Protein AF-A0A397R7Z5-F1 (afdb_monomer_lite)

Foldseek 3Di:
DAQAVLVVVCVVVVVDDAPDWDKKAWQDWQPDGLGDIFTWHDDQQKIKTWDADPVPSDTDNVSIDMDRLLQFQAWEWDDDDQKIKIKTHHPVGTITMMIDGAPGDHNDGSVVVVVVVVVSSVVSNHWYWDQDPVRDIDTPVVVPDDD

Secondary structure (DSSP, 8-state):
--HHHHHHHHHHTT---SEEEEEEEEEEETTB---EEEEEEEETTEEEEEEEETTTTEE-GGG-EEEEGGG-SEEEEEEETTEEEEEEE-TTS-EEEEEEETT---SS-HHHHHHHHHHHHHHTTPEEEEE-TTS-EEE---SS---

Organism: NCBI:txid2088

Sequence (147 aa):
MDRKSFLLEMRKAHQLKGLKPCFVMVKYKSDKLYHGEYIMSIKENTLYFQKINKFFAMLRPEADFELIATEYDFYKFETKRARATLTLYKKDGEYFSLDYMIGTKETFATEDNMERIAKCFDALGLHKMEVRKDGEWEFNSRAKGFN

pLDDT: mean 81.59, std 14.21, range [34.16, 94.25]

Radius of gyration: 15.75 Å; chains: 1; bounding box: 42×30×48 Å

Structure (mmCIF, N/CA/C/O backbone):
data_AF-A0A397R7Z5-F1
#
_entry.id   AF-A0A397R7Z5-F1
#
loop_
_atom_site.group_PDB
_atom_site.id
_atom_site.type_symbol
_atom_site.label_atom_id
_atom_site.label_alt_id
_atom_site.label_comp_id
_atom_site.label_asym_id
_atom_site.label_entity_id
_atom_site.label_seq_id
_atom_site.pdbx_PDB_ins_code
_atom_site.Cartn_x
_atom_site.Cartn_y
_atom_site.Cartn_z
_atom_site.occupancy
_atom_site.B_iso_or_equiv
_atom_site.auth_seq_id
_atom_site.auth_comp_id
_atom_site.auth_asym_id
_atom_site.auth_atom_id
_atom_site.pdbx_PDB_model_num
ATOM 1 N N . MET A 1 1 ? 18.685 -1.895 -14.689 1.00 76.69 1 MET A N 1
ATOM 2 C CA . MET A 1 1 ? 17.560 -0.964 -14.913 1.00 76.69 1 MET A CA 1
ATOM 3 C C . MET A 1 1 ? 17.165 -0.353 -13.580 1.00 76.69 1 MET A C 1
ATOM 5 O O . MET A 1 1 ? 17.115 -1.084 -12.598 1.00 76.69 1 MET A O 1
ATOM 9 N N . ASP A 1 2 ? 16.953 0.960 -13.509 1.00 85.44 2 ASP A N 1
ATOM 10 C CA . ASP A 1 2 ? 16.466 1.604 -12.285 1.00 85.44 2 ASP A CA 1
ATOM 11 C C . ASP A 1 2 ? 14.953 1.381 -12.090 1.00 85.44 2 ASP A C 1
ATOM 13 O O . ASP A 1 2 ? 14.223 1.058 -13.030 1.00 85.44 2 ASP A O 1
ATOM 17 N N . ARG A 1 3 ? 14.476 1.567 -10.854 1.00 85.81 3 ARG A N 1
ATOM 18 C CA . ARG A 1 3 ? 13.074 1.339 -10.466 1.00 85.81 3 ARG A CA 1
ATOM 19 C C . ARG A 1 3 ? 12.074 2.161 -11.279 1.00 85.81 3 ARG A C 1
ATOM 21 O O . ARG A 1 3 ? 11.017 1.646 -11.640 1.00 85.81 3 ARG A O 1
ATOM 28 N N . LYS A 1 4 ? 12.392 3.422 -11.581 1.00 88.94 4 LYS A N 1
ATOM 29 C CA . LYS A 1 4 ? 11.502 4.297 -12.351 1.00 88.94 4 LYS A CA 1
ATOM 30 C C . LYS A 1 4 ? 11.373 3.802 -13.785 1.00 88.94 4 LYS A C 1
ATOM 32 O O . LYS A 1 4 ? 10.250 3.700 -14.273 1.00 88.94 4 LYS A O 1
ATOM 37 N N . SER A 1 5 ? 12.486 3.472 -14.436 1.00 89.44 5 SER A N 1
ATOM 38 C CA . SER A 1 5 ? 12.471 2.921 -15.797 1.00 89.44 5 SER A CA 1
ATOM 39 C C . SER A 1 5 ? 11.671 1.622 -15.870 1.00 89.44 5 SER A C 1
ATOM 41 O O . SER A 1 5 ? 10.809 1.501 -16.737 1.00 89.44 5 SER A O 1
ATOM 43 N N . PHE A 1 6 ? 11.853 0.720 -14.900 1.00 88.94 6 PHE A N 1
ATOM 44 C CA . PHE A 1 6 ? 11.072 -0.516 -14.818 1.00 88.94 6 PHE A CA 1
ATOM 45 C C . PHE A 1 6 ? 9.563 -0.252 -14.706 1.00 88.94 6 PHE A C 1
ATOM 47 O O . PHE A 1 6 ? 8.783 -0.789 -15.487 1.00 88.94 6 PHE A O 1
ATOM 54 N N . LEU A 1 7 ? 9.130 0.625 -13.791 1.00 89.38 7 LEU A N 1
ATOM 55 C CA . LEU A 1 7 ? 7.708 0.971 -13.657 1.00 89.38 7 LEU A CA 1
ATOM 56 C C . LEU A 1 7 ? 7.133 1.599 -14.928 1.00 89.38 7 LEU A C 1
ATOM 58 O O . LEU A 1 7 ? 5.992 1.315 -15.293 1.00 89.38 7 LEU A O 1
ATOM 62 N N . LEU A 1 8 ? 7.903 2.459 -15.599 1.00 90.25 8 LEU A N 1
ATOM 63 C CA . LEU A 1 8 ? 7.484 3.073 -16.857 1.00 90.25 8 LEU A CA 1
ATOM 64 C C . LEU A 1 8 ? 7.331 2.036 -17.970 1.00 90.25 8 LEU A C 1
ATOM 66 O O . LEU A 1 8 ? 6.379 2.138 -18.741 1.00 90.25 8 LEU A O 1
ATOM 70 N N . GLU A 1 9 ? 8.226 1.054 -18.049 1.00 90.50 9 GLU A N 1
ATOM 71 C CA . GLU A 1 9 ? 8.147 -0.042 -19.014 1.00 90.50 9 GLU A CA 1
ATOM 72 C C . GLU A 1 9 ? 6.905 -0.906 -18.774 1.00 90.50 9 GLU A C 1
ATOM 74 O O . GLU A 1 9 ? 6.066 -1.022 -19.666 1.00 90.50 9 GLU A O 1
ATOM 79 N N . MET A 1 10 ? 6.714 -1.400 -17.546 1.00 90.31 10 MET A N 1
ATOM 80 C CA . MET A 1 10 ? 5.541 -2.207 -17.179 1.00 90.31 10 MET A CA 1
ATOM 81 C C . MET A 1 10 ? 4.227 -1.449 -17.423 1.00 90.31 10 MET A C 1
ATOM 83 O O . MET A 1 10 ? 3.235 -2.022 -17.878 1.00 90.31 10 MET A O 1
ATOM 87 N N . ARG A 1 11 ? 4.212 -0.133 -17.160 1.00 88.06 11 ARG A N 1
ATOM 88 C CA . ARG A 1 11 ? 3.051 0.726 -17.423 1.00 88.06 11 ARG A CA 1
ATOM 89 C C . ARG A 1 11 ? 2.769 0.877 -18.917 1.00 88.06 11 ARG A C 1
ATOM 91 O O . ARG A 1 11 ? 1.611 0.786 -19.310 1.00 88.06 11 ARG A O 1
ATOM 98 N N . LYS A 1 12 ? 3.797 1.121 -19.737 1.00 90.44 12 LYS A N 1
ATOM 99 C CA . LYS A 1 12 ? 3.666 1.219 -21.204 1.00 90.44 12 LYS A CA 1
ATOM 100 C C . LYS A 1 12 ? 3.222 -0.106 -21.822 1.00 90.44 12 LYS A C 1
ATOM 102 O O . LYS A 1 12 ? 2.476 -0.096 -22.789 1.00 90.44 12 LYS A O 1
ATOM 107 N N . ALA A 1 13 ? 3.643 -1.222 -21.235 1.00 90.19 13 ALA A N 1
ATOM 108 C CA . ALA A 1 13 ? 3.232 -2.563 -21.628 1.00 90.19 13 ALA A CA 1
ATOM 109 C C . ALA A 1 13 ? 1.832 -2.960 -21.112 1.00 90.19 13 ALA A C 1
ATOM 111 O O . ALA A 1 13 ? 1.404 -4.084 -21.348 1.00 90.19 13 ALA A O 1
ATOM 112 N N . HIS A 1 14 ? 1.120 -2.072 -20.401 1.00 89.19 14 HIS A N 1
ATOM 113 C CA . HIS A 1 14 ? -0.200 -2.341 -19.812 1.00 89.19 14 HIS A CA 1
ATOM 114 C C . HIS A 1 14 ? -0.238 -3.552 -18.859 1.00 89.19 14 HIS A C 1
ATOM 116 O O . HIS A 1 14 ? -1.271 -4.194 -18.699 1.00 89.19 14 HIS A O 1
ATOM 122 N N . GLN A 1 15 ? 0.877 -3.848 -18.187 1.00 90.94 15 GLN A N 1
ATOM 123 C CA . GLN A 1 15 ? 0.994 -4.994 -17.274 1.00 90.94 15 GLN A CA 1
ATOM 124 C C . GLN A 1 15 ? 0.615 -4.664 -15.820 1.00 90.94 15 GLN A C 1
ATOM 126 O O . GLN A 1 15 ? 0.562 -5.555 -14.971 1.00 90.94 15 GLN A O 1
ATOM 131 N N . LEU A 1 16 ? 0.366 -3.387 -15.512 1.00 90.75 16 LEU A N 1
ATOM 132 C CA . LEU A 1 16 ? 0.027 -2.927 -14.165 1.00 90.75 16 LEU A CA 1
ATOM 133 C C . LEU A 1 16 ? -1.489 -2.820 -13.980 1.00 90.75 16 LEU A C 1
ATOM 135 O O . LEU A 1 16 ? -2.171 -2.210 -14.802 1.00 90.75 16 LEU A O 1
ATOM 139 N N . LYS A 1 17 ? -2.005 -3.387 -12.885 1.00 89.94 17 LYS A N 1
ATOM 140 C CA . LYS A 1 17 ? -3.453 -3.538 -12.642 1.00 89.94 17 LYS A CA 1
ATOM 141 C C . LYS A 1 17 ? -4.161 -2.255 -12.186 1.00 89.94 17 LYS A C 1
ATOM 143 O O . LYS A 1 17 ? -5.357 -2.094 -12.422 1.00 89.94 17 LYS A O 1
ATOM 148 N N . GLY A 1 18 ? -3.446 -1.339 -11.534 1.00 87.88 18 GLY A N 1
ATOM 149 C CA . GLY A 1 18 ? -4.015 -0.124 -10.950 1.00 87.88 18 GLY A CA 1
ATOM 150 C C . GLY A 1 18 ? -3.326 1.164 -11.389 1.00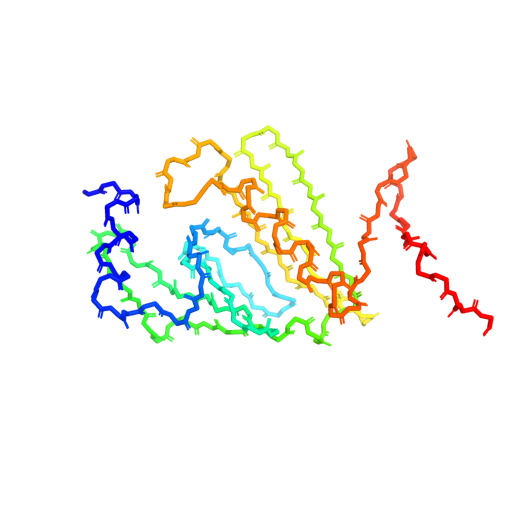 87.88 18 GLY A C 1
ATOM 151 O O . GLY A 1 18 ? -2.448 1.196 -12.254 1.00 87.88 18 GLY A O 1
ATOM 152 N N . LEU A 1 19 ? -3.732 2.267 -10.764 1.00 86.31 19 LEU A N 1
ATOM 153 C CA . LEU A 1 19 ? -3.182 3.588 -11.039 1.00 86.31 19 LEU A CA 1
ATOM 154 C C . LEU A 1 19 ? -2.037 3.922 -10.082 1.00 86.31 19 LEU A C 1
ATOM 156 O O . LEU A 1 19 ? -2.016 3.491 -8.928 1.00 86.31 19 LEU A O 1
ATOM 160 N N . LYS A 1 20 ? -1.122 4.765 -10.576 1.00 84.56 20 LYS A N 1
ATOM 161 C CA . LYS A 1 20 ? -0.013 5.367 -9.816 1.00 84.56 20 LYS A CA 1
ATOM 162 C C . LYS A 1 20 ? 0.811 4.328 -9.033 1.00 84.56 20 LYS A C 1
ATOM 164 O O . LYS A 1 20 ? 0.831 4.368 -7.805 1.00 84.56 20 LYS A O 1
ATOM 169 N N . PRO A 1 21 ? 1.469 3.400 -9.746 1.00 88.75 21 PRO A N 1
ATOM 170 C CA . PRO A 1 21 ? 2.228 2.325 -9.128 1.00 88.75 21 PRO A CA 1
ATOM 171 C C . PRO A 1 21 ? 3.436 2.855 -8.343 1.00 88.75 21 PRO A C 1
ATOM 173 O O . PRO A 1 21 ? 4.058 3.844 -8.748 1.00 88.75 21 PRO A O 1
ATOM 176 N N . CYS A 1 22 ? 3.784 2.169 -7.260 1.00 88.88 22 CYS A N 1
ATOM 177 C CA . CYS A 1 22 ? 5.018 2.373 -6.501 1.00 88.88 22 CYS A CA 1
ATOM 178 C C . CYS A 1 22 ? 5.556 1.052 -5.957 1.00 88.88 22 CYS A C 1
ATOM 180 O O . CYS A 1 22 ? 4.814 0.073 -5.854 1.00 88.88 22 CYS A O 1
ATOM 182 N N . PHE A 1 23 ? 6.838 1.014 -5.598 1.00 90.19 23 PHE A N 1
ATOM 183 C CA . PHE A 1 23 ? 7.377 -0.155 -4.913 1.00 90.19 23 PHE A CA 1
ATOM 184 C C . PHE A 1 23 ? 7.057 -0.102 -3.424 1.00 90.19 23 PHE A C 1
ATOM 186 O O . PHE A 1 23 ? 7.225 0.917 -2.754 1.00 90.19 23 PHE A O 1
ATOM 193 N N . VAL A 1 24 ? 6.675 -1.254 -2.886 1.00 90.81 24 VAL A N 1
ATOM 194 C CA . VAL A 1 24 ? 6.478 -1.453 -1.452 1.00 90.81 24 VAL A CA 1
ATOM 195 C C . VAL A 1 24 ? 7.141 -2.744 -0.999 1.00 90.81 24 VAL A C 1
ATOM 197 O O . VAL A 1 24 ? 7.332 -3.688 -1.771 1.00 90.81 24 VAL A O 1
ATOM 200 N N . MET A 1 25 ? 7.479 -2.795 0.284 1.00 90.88 25 MET A N 1
ATOM 201 C CA . MET A 1 25 ? 7.880 -4.015 0.966 1.00 90.88 25 MET A CA 1
ATOM 202 C C . MET A 1 25 ? 6.726 -4.499 1.820 1.00 90.88 25 MET A C 1
ATOM 204 O O . MET A 1 25 ? 6.424 -3.903 2.848 1.00 90.88 25 MET A O 1
ATOM 208 N N . VAL A 1 26 ? 6.089 -5.590 1.419 1.00 89.88 26 VAL A N 1
ATOM 209 C CA . VAL A 1 26 ? 5.064 -6.205 2.262 1.00 89.88 26 VAL A CA 1
ATOM 210 C C . VAL A 1 26 ? 5.774 -6.922 3.402 1.00 89.88 26 VAL A C 1
ATOM 212 O O . VAL A 1 26 ? 6.701 -7.703 3.167 1.00 89.88 26 VAL A O 1
ATOM 215 N N . LYS A 1 27 ? 5.360 -6.624 4.635 1.00 81.69 27 LYS A N 1
ATOM 216 C CA . LYS A 1 27 ? 5.928 -7.215 5.849 1.00 81.69 27 LYS A CA 1
ATOM 217 C C . LYS A 1 27 ? 5.109 -8.398 6.324 1.00 81.69 27 LYS A C 1
ATOM 219 O O . LYS A 1 27 ? 5.673 -9.443 6.641 1.00 81.69 27 LYS A O 1
ATOM 224 N N . TYR A 1 28 ? 3.793 -8.216 6.413 1.00 76.94 28 TYR A N 1
ATOM 225 C CA . TYR A 1 28 ? 2.949 -9.153 7.139 1.00 76.94 28 TYR A CA 1
ATOM 226 C C . TYR A 1 28 ? 1.459 -9.012 6.806 1.00 76.94 28 TYR A C 1
ATOM 228 O O . TYR A 1 28 ? 0.970 -7.901 6.592 1.00 76.94 28 TYR A O 1
ATOM 236 N N . LYS A 1 29 ? 0.759 -10.152 6.824 1.00 76.06 29 LYS A N 1
ATOM 237 C CA . LYS A 1 29 ? -0.700 -10.309 6.912 1.00 76.06 29 LYS A CA 1
ATOM 238 C C . LYS A 1 29 ? -0.960 -11.363 8.001 1.00 76.06 29 LYS A C 1
ATOM 240 O O . LYS A 1 29 ? -0.220 -12.342 8.016 1.00 76.06 29 LYS A O 1
ATOM 245 N N . SER A 1 30 ? -1.949 -11.159 8.877 1.00 63.03 30 SER A N 1
ATOM 246 C CA . SER A 1 30 ? -2.240 -11.908 10.128 1.00 63.03 30 SER A CA 1
ATOM 247 C C . SER A 1 30 ? -2.082 -13.435 10.171 1.00 63.03 30 SER A C 1
ATOM 249 O O . SER A 1 30 ? -1.957 -13.994 11.255 1.00 63.03 30 SER A O 1
ATOM 251 N N . ASP A 1 31 ? -2.016 -14.118 9.038 1.00 62.94 31 ASP A N 1
ATOM 252 C CA . ASP A 1 31 ? -1.880 -15.569 8.924 1.00 62.94 31 ASP A CA 1
ATOM 253 C C . ASP A 1 31 ? -0.778 -16.023 7.942 1.00 62.94 31 ASP A C 1
ATOM 255 O O . ASP A 1 31 ? -0.448 -17.209 7.878 1.00 62.94 31 ASP A O 1
ATOM 259 N N . LYS A 1 32 ? -0.191 -15.107 7.158 1.00 65.81 32 LYS A N 1
ATOM 260 C CA . LYS A 1 32 ? 0.697 -15.428 6.029 1.00 65.81 32 LYS A CA 1
ATOM 261 C C . LYS A 1 32 ? 1.823 -14.410 5.859 1.00 65.81 32 LYS A C 1
ATOM 263 O O . LYS A 1 32 ? 1.626 -13.196 5.769 1.00 65.81 32 LYS A O 1
ATOM 268 N N . LEU A 1 33 ? 3.041 -14.928 5.712 1.00 57.06 33 LEU A N 1
ATOM 269 C CA . LEU A 1 33 ? 4.224 -14.131 5.396 1.00 57.06 33 LEU A CA 1
ATOM 270 C C . LEU A 1 33 ? 4.273 -13.823 3.896 1.00 57.06 33 LEU A C 1
ATOM 272 O O . LEU A 1 33 ? 4.898 -14.534 3.116 1.00 57.06 33 LEU A O 1
ATOM 276 N N . TYR A 1 34 ? 3.677 -12.704 3.493 1.00 66.06 34 TYR A N 1
ATOM 277 C CA . TYR A 1 34 ? 3.797 -12.169 2.130 1.00 66.06 34 TYR A CA 1
ATOM 278 C C . TYR A 1 34 ? 5.102 -11.390 1.909 1.00 66.06 34 TYR A C 1
ATOM 280 O O . TYR A 1 34 ? 5.134 -10.436 1.133 1.00 66.06 34 TYR A O 1
ATOM 288 N N . HIS A 1 35 ? 6.192 -11.781 2.572 1.00 75.19 35 HIS A N 1
ATOM 289 C CA . HIS A 1 35 ? 7.416 -10.988 2.621 1.00 75.19 35 HIS A CA 1
ATOM 290 C C . HIS A 1 35 ? 8.015 -10.752 1.224 1.00 75.19 35 HIS A C 1
ATOM 292 O O . HIS A 1 35 ? 8.174 -11.664 0.404 1.00 75.19 35 HIS A O 1
ATOM 298 N N . GLY A 1 36 ? 8.367 -9.503 0.934 1.00 85.62 36 GLY A N 1
ATOM 299 C CA . GLY A 1 36 ? 9.165 -9.140 -0.234 1.00 85.62 36 GLY A CA 1
ATOM 300 C C . GLY A 1 36 ? 8.656 -7.906 -0.963 1.00 85.62 36 GLY A C 1
ATOM 301 O O . GLY A 1 36 ? 7.793 -7.184 -0.475 1.00 85.62 36 GLY A O 1
ATOM 302 N N . GLU A 1 37 ? 9.238 -7.664 -2.135 1.00 89.62 37 GLU A N 1
ATOM 303 C CA . GLU A 1 37 ? 8.963 -6.467 -2.926 1.00 89.62 37 GLU A CA 1
ATOM 304 C C . GLU A 1 37 ? 7.811 -6.686 -3.895 1.00 89.62 37 GLU A C 1
ATOM 306 O O . GLU A 1 37 ? 7.754 -7.707 -4.588 1.00 89.62 37 GLU A O 1
ATOM 311 N N . TYR A 1 38 ? 6.919 -5.705 -3.929 1.00 92.12 38 TYR A N 1
ATOM 312 C CA . TYR A 1 38 ? 5.763 -5.669 -4.807 1.00 92.12 38 TYR A CA 1
ATOM 313 C C . TYR A 1 38 ? 5.672 -4.295 -5.453 1.00 92.12 38 TYR A C 1
ATOM 315 O O . TYR A 1 38 ? 6.106 -3.298 -4.872 1.00 92.12 38 TYR A O 1
ATOM 323 N N . ILE A 1 39 ? 5.057 -4.247 -6.628 1.00 92.25 39 ILE A N 1
ATOM 324 C CA . ILE A 1 39 ? 4.456 -3.021 -7.134 1.00 92.25 39 ILE A CA 1
ATOM 325 C C . ILE A 1 39 ? 3.070 -2.940 -6.518 1.00 92.25 39 ILE A C 1
ATOM 327 O O . ILE A 1 39 ? 2.226 -3.796 -6.779 1.00 92.25 39 ILE A O 1
ATOM 331 N N . MET A 1 40 ? 2.833 -1.913 -5.716 1.00 92.69 40 MET A N 1
ATOM 332 C CA . MET A 1 40 ? 1.500 -1.594 -5.248 1.00 92.69 40 MET A CA 1
ATOM 333 C C . MET A 1 40 ? 0.869 -0.562 -6.172 1.00 92.69 40 MET A C 1
ATOM 335 O O . MET A 1 40 ? 1.496 0.426 -6.554 1.00 92.69 40 MET A O 1
ATOM 339 N N . SER A 1 41 ? -0.392 -0.774 -6.513 1.00 91.38 41 SER A N 1
ATOM 340 C CA . SER A 1 41 ? -1.221 0.210 -7.201 1.00 91.38 41 SER A CA 1
ATOM 341 C C . SER A 1 41 ? -2.640 0.159 -6.646 1.00 91.38 41 SER A C 1
ATOM 343 O O . SER A 1 41 ? -3.004 -0.784 -5.949 1.00 91.38 41 SER A O 1
ATOM 345 N N . ILE A 1 42 ? -3.440 1.187 -6.913 1.00 88.94 42 ILE A N 1
ATOM 346 C CA . ILE A 1 42 ? -4.815 1.262 -6.405 1.00 88.94 42 ILE A CA 1
ATOM 347 C C . ILE A 1 42 ? -5.766 1.658 -7.522 1.00 88.94 42 ILE A C 1
ATOM 349 O O . ILE A 1 42 ? -5.438 2.489 -8.377 1.00 88.94 42 ILE A O 1
ATOM 353 N N . LYS A 1 43 ? -6.946 1.053 -7.505 1.00 89.88 43 LYS A N 1
ATOM 354 C CA . LYS A 1 43 ? -8.071 1.401 -8.364 1.00 89.88 43 LYS A CA 1
ATOM 355 C C . LYS A 1 43 ? -9.339 1.207 -7.543 1.00 89.88 43 LYS A C 1
ATOM 357 O O . LYS A 1 43 ? -9.511 0.149 -6.944 1.00 89.88 43 LYS A O 1
ATOM 362 N N . GLU A 1 44 ? -10.184 2.235 -7.509 1.00 88.62 44 GLU A N 1
ATOM 363 C CA . GLU A 1 44 ? -11.409 2.248 -6.698 1.00 88.62 44 GLU A CA 1
ATOM 364 C C . GLU A 1 44 ? -11.086 1.957 -5.220 1.00 88.62 44 GLU A C 1
ATOM 366 O O . GLU A 1 44 ? -10.316 2.705 -4.620 1.00 88.62 44 GLU A O 1
ATOM 371 N N . ASN A 1 45 ? -11.615 0.878 -4.643 1.00 91.00 45 ASN A N 1
ATOM 372 C CA . ASN A 1 45 ? -11.356 0.449 -3.267 1.00 91.00 45 ASN A CA 1
ATOM 373 C C . ASN A 1 45 ? -10.340 -0.704 -3.159 1.00 91.00 45 ASN A C 1
ATOM 375 O O . ASN A 1 45 ? -10.175 -1.259 -2.076 1.00 91.00 45 ASN A O 1
ATOM 379 N N . THR A 1 46 ? -9.676 -1.092 -4.249 1.00 93.31 46 THR A N 1
ATOM 380 C CA . THR A 1 46 ? -8.791 -2.265 -4.271 1.00 93.31 46 THR A CA 1
ATOM 381 C C . THR A 1 46 ? -7.326 -1.859 -4.373 1.00 93.31 46 THR A C 1
ATOM 383 O O . THR A 1 46 ? -6.930 -1.111 -5.275 1.00 93.31 46 THR A O 1
ATOM 386 N N . LEU A 1 47 ? -6.508 -2.388 -3.463 1.00 92.88 47 LEU A N 1
ATOM 387 C CA . LEU A 1 47 ? -5.054 -2.325 -3.521 1.00 92.88 47 LEU A CA 1
ATOM 388 C C . LEU A 1 47 ? -4.530 -3.591 -4.191 1.00 92.88 47 LEU A C 1
ATOM 390 O O . LEU A 1 47 ? -4.717 -4.695 -3.687 1.00 92.88 47 LEU A O 1
ATOM 394 N N . TYR A 1 48 ? -3.837 -3.413 -5.307 1.00 94.25 48 TYR A N 1
ATOM 395 C CA . TYR A 1 48 ? -3.209 -4.484 -6.067 1.00 94.25 48 TYR A CA 1
ATOM 396 C C . TYR A 1 48 ? -1.735 -4.566 -5.703 1.00 94.25 48 TYR A C 1
ATOM 398 O O . TYR A 1 48 ? -1.034 -3.556 -5.784 1.00 94.25 48 TYR A O 1
ATOM 406 N N . PHE A 1 49 ? -1.261 -5.764 -5.374 1.00 93.69 49 PHE A N 1
ATOM 407 C CA . PHE A 1 49 ? 0.132 -6.052 -5.059 1.00 93.69 49 PHE A CA 1
ATOM 408 C C . PHE A 1 49 ? 0.678 -7.041 -6.076 1.00 93.69 49 PHE A C 1
ATOM 410 O O . PHE A 1 49 ? 0.388 -8.234 -6.011 1.00 93.69 49 PHE A O 1
ATOM 417 N N . GLN A 1 50 ? 1.478 -6.541 -7.014 1.00 93.44 50 GLN A N 1
ATOM 418 C CA . GLN A 1 50 ? 2.076 -7.363 -8.059 1.00 93.44 50 GLN A CA 1
ATOM 419 C C . GLN A 1 50 ? 3.505 -7.741 -7.681 1.00 93.44 50 GLN A C 1
ATOM 421 O O . GLN A 1 50 ? 4.341 -6.860 -7.455 1.00 93.44 50 GLN A O 1
ATOM 426 N N . LYS A 1 51 ? 3.795 -9.039 -7.553 1.00 91.88 51 LYS A N 1
ATOM 427 C CA . LYS A 1 51 ? 5.091 -9.511 -7.057 1.00 91.88 51 LYS A CA 1
ATOM 428 C C . LYS A 1 51 ? 6.176 -9.237 -8.083 1.00 91.88 51 LYS A C 1
ATOM 430 O O . LYS A 1 51 ? 5.999 -9.466 -9.277 1.00 91.88 51 LYS A O 1
ATOM 435 N N . ILE A 1 52 ? 7.340 -8.812 -7.600 1.00 89.25 52 ILE A N 1
ATOM 436 C CA . ILE A 1 52 ? 8.503 -8.569 -8.450 1.00 89.25 52 ILE A CA 1
ATOM 437 C C . ILE A 1 52 ? 9.563 -9.633 -8.199 1.00 89.25 52 ILE A C 1
ATOM 439 O O . ILE A 1 52 ? 9.947 -9.924 -7.062 1.00 89.25 52 ILE A O 1
ATOM 443 N N . ASN A 1 53 ? 10.103 -10.170 -9.286 1.00 83.38 53 ASN A N 1
ATOM 444 C CA . ASN A 1 53 ? 11.350 -10.903 -9.278 1.00 83.38 53 ASN A CA 1
ATOM 445 C C . ASN A 1 53 ? 12.530 -9.926 -9.369 1.00 83.38 53 ASN A C 1
ATOM 447 O O . ASN A 1 53 ? 12.879 -9.470 -10.457 1.00 83.38 53 ASN A O 1
ATOM 451 N N . LYS A 1 54 ? 13.166 -9.623 -8.233 1.00 69.00 54 LYS A N 1
ATOM 452 C CA . LYS A 1 54 ? 14.286 -8.666 -8.164 1.00 69.00 54 LYS A CA 1
ATOM 453 C C . LYS A 1 54 ? 15.460 -9.002 -9.085 1.00 69.00 54 LYS A C 1
ATOM 455 O O . LYS A 1 54 ? 16.108 -8.088 -9.578 1.00 69.00 54 LYS A O 1
ATOM 460 N N . PHE A 1 55 ? 15.735 -10.286 -9.312 1.00 76.00 55 PHE A N 1
ATOM 461 C CA . PHE A 1 55 ? 16.886 -10.712 -10.114 1.00 76.00 55 PHE A CA 1
ATOM 462 C C . PHE A 1 55 ? 16.659 -10.532 -11.613 1.00 76.00 55 PHE A C 1
ATOM 464 O O . PHE A 1 55 ? 17.605 -10.278 -12.349 1.00 76.00 55 PHE A O 1
ATOM 471 N N . PHE A 1 56 ? 15.406 -10.642 -12.051 1.00 72.06 56 PHE A N 1
ATOM 472 C CA . PHE A 1 56 ? 15.057 -10.653 -13.470 1.00 72.06 56 PHE A CA 1
ATOM 473 C C . PHE A 1 56 ? 14.277 -9.411 -13.901 1.00 72.06 56 PHE A C 1
ATOM 475 O O . PHE A 1 56 ? 13.961 -9.297 -15.076 1.00 72.06 56 PHE A O 1
ATOM 482 N N . ALA A 1 57 ? 13.969 -8.492 -12.974 1.00 75.69 57 ALA A N 1
ATOM 483 C CA . ALA A 1 57 ? 13.125 -7.323 -13.223 1.00 75.69 57 ALA A CA 1
ATOM 484 C C . ALA A 1 57 ? 11.854 -7.714 -14.000 1.00 75.69 57 ALA A C 1
ATOM 486 O O . ALA A 1 57 ? 11.590 -7.223 -15.089 1.00 75.69 57 ALA A O 1
ATOM 487 N N . MET A 1 58 ? 11.102 -8.663 -13.444 1.00 85.00 58 MET A N 1
ATOM 488 C CA . MET A 1 58 ? 9.898 -9.231 -14.053 1.00 85.00 58 MET A CA 1
ATOM 489 C C . MET A 1 58 ? 8.795 -9.368 -13.010 1.00 85.00 58 MET A C 1
ATOM 491 O O . MET A 1 58 ? 9.082 -9.577 -11.828 1.00 85.00 58 MET A O 1
ATOM 495 N N . LEU A 1 59 ? 7.542 -9.297 -13.454 1.00 88.06 59 LEU A N 1
ATOM 496 C CA . LEU A 1 59 ? 6.387 -9.628 -12.623 1.00 88.06 59 LEU A CA 1
ATOM 497 C C . LEU A 1 59 ? 6.299 -11.143 -12.387 1.00 88.06 59 LEU A C 1
ATOM 499 O O . LEU A 1 59 ? 6.729 -11.933 -13.228 1.00 88.06 59 LEU A O 1
ATOM 503 N N . ARG A 1 60 ? 5.731 -11.534 -11.245 1.00 88.62 60 ARG A N 1
ATOM 504 C CA . ARG A 1 60 ? 5.396 -12.921 -10.885 1.00 88.62 60 ARG A CA 1
ATOM 505 C C . ARG A 1 60 ? 3.905 -13.026 -10.552 1.00 88.62 60 ARG A C 1
ATOM 507 O O . ARG A 1 60 ? 3.562 -13.021 -9.368 1.00 88.62 60 ARG A O 1
ATOM 514 N N . PRO A 1 61 ? 3.030 -13.079 -11.574 1.00 86.12 61 PRO A N 1
ATOM 515 C CA . PRO A 1 61 ? 1.582 -13.015 -11.390 1.00 86.12 61 PRO A CA 1
ATOM 516 C C . PRO A 1 61 ? 1.023 -14.081 -10.441 1.00 86.12 61 PRO A C 1
ATOM 518 O O . PRO A 1 61 ? 0.030 -13.844 -9.764 1.00 86.12 61 PRO A O 1
ATOM 521 N N . GLU A 1 62 ? 1.671 -15.244 -10.356 1.00 85.88 62 GLU A N 1
ATOM 522 C CA . GLU A 1 62 ? 1.301 -16.349 -9.469 1.00 85.88 62 GLU A CA 1
ATOM 523 C C . GLU A 1 62 ? 1.408 -16.015 -7.972 1.00 85.88 62 GLU A C 1
ATOM 525 O O . GLU A 1 62 ? 0.839 -16.715 -7.138 1.00 85.88 62 GLU A O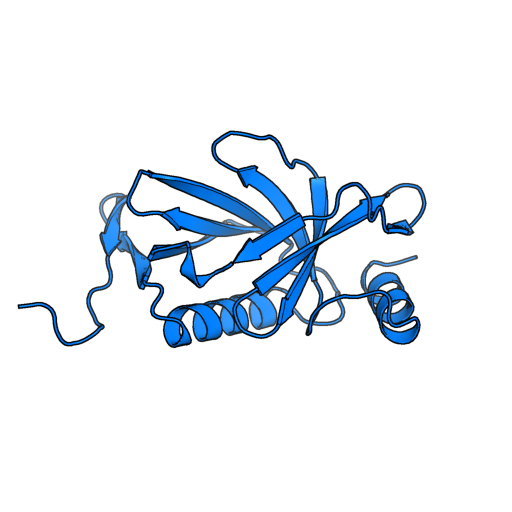 1
ATOM 530 N N . ALA A 1 63 ? 2.144 -14.955 -7.629 1.00 86.25 63 ALA A N 1
ATOM 531 C CA . ALA A 1 63 ? 2.337 -14.469 -6.267 1.00 86.25 63 ALA A CA 1
ATOM 532 C C . ALA A 1 63 ? 1.703 -13.086 -6.038 1.00 86.25 63 ALA A C 1
ATOM 534 O O . ALA A 1 63 ? 1.946 -12.463 -4.998 1.00 86.25 63 ALA A O 1
ATOM 535 N N . ASP A 1 64 ? 0.919 -12.599 -7.002 1.00 91.31 64 ASP A N 1
ATOM 536 C CA . ASP A 1 64 ? 0.136 -11.382 -6.849 1.00 91.31 64 ASP A CA 1
ATOM 537 C C . ASP A 1 64 ? -0.983 -11.603 -5.829 1.00 91.31 64 ASP A C 1
ATOM 539 O O . ASP A 1 64 ? -1.520 -12.702 -5.671 1.00 91.31 64 ASP A O 1
ATOM 543 N N . PHE A 1 65 ? -1.374 -10.534 -5.149 1.00 91.69 65 PHE A N 1
ATOM 544 C CA . PHE A 1 65 ? -2.566 -10.546 -4.314 1.00 91.69 65 PHE A CA 1
ATOM 545 C C . PHE A 1 65 ? -3.216 -9.169 -4.277 1.00 91.69 65 PHE A C 1
ATOM 547 O O . PHE A 1 65 ? -2.646 -8.162 -4.703 1.00 91.69 65 PHE A O 1
ATOM 554 N N . GLU A 1 66 ? -4.440 -9.141 -3.771 1.00 93.31 66 GLU A N 1
ATOM 555 C CA . GLU A 1 66 ? -5.282 -7.955 -3.742 1.00 93.31 66 GLU A CA 1
ATOM 556 C C . GLU A 1 66 ? -5.855 -7.793 -2.336 1.00 93.31 66 GLU A C 1
ATOM 558 O O . GLU A 1 66 ? -6.069 -8.780 -1.625 1.00 93.31 66 GLU A O 1
ATOM 563 N N . LEU A 1 67 ? -6.048 -6.545 -1.918 1.00 91.44 67 LEU A N 1
ATOM 564 C CA . LEU A 1 67 ? -6.714 -6.197 -0.669 1.00 91.44 67 LEU A CA 1
ATOM 565 C C . LEU A 1 67 ? -7.856 -5.235 -0.956 1.00 91.44 67 LEU A C 1
ATOM 567 O O . LEU A 1 67 ? -7.661 -4.207 -1.609 1.00 91.44 67 LEU A O 1
ATOM 571 N N . ILE A 1 68 ? -9.024 -5.549 -0.413 1.00 92.38 68 ILE A N 1
ATOM 572 C CA . ILE A 1 68 ? -10.188 -4.676 -0.470 1.00 92.38 68 ILE A CA 1
ATOM 573 C C . ILE A 1 68 ? -10.104 -3.718 0.717 1.00 92.38 68 ILE A C 1
ATOM 575 O O . ILE A 1 68 ? -10.191 -4.131 1.869 1.00 92.38 68 ILE A O 1
ATOM 579 N N . ALA A 1 69 ? -9.907 -2.428 0.450 1.00 90.56 69 ALA A N 1
ATOM 580 C CA . ALA A 1 69 ? -9.703 -1.421 1.490 1.00 90.56 69 ALA A CA 1
ATOM 581 C C . ALA A 1 69 ? -10.874 -1.366 2.481 1.00 90.56 69 ALA A C 1
ATOM 583 O O . ALA A 1 69 ? -10.646 -1.221 3.673 1.00 90.56 69 ALA A O 1
ATOM 584 N N . THR A 1 70 ? -12.108 -1.549 2.005 1.00 90.50 70 THR A N 1
ATOM 585 C CA . THR A 1 70 ? -13.326 -1.509 2.832 1.00 90.50 70 THR A CA 1
ATOM 586 C C . THR A 1 70 ? -13.491 -2.710 3.768 1.00 90.50 70 THR A C 1
ATOM 588 O O . THR A 1 70 ? -14.424 -2.722 4.560 1.00 90.50 70 THR A O 1
ATOM 591 N N . GLU A 1 71 ? -12.623 -3.724 3.689 1.00 91.62 71 GLU A N 1
ATOM 592 C CA . GLU A 1 71 ? -12.554 -4.795 4.696 1.00 91.62 71 GLU A CA 1
ATOM 593 C C . GLU A 1 71 ? -11.780 -4.374 5.950 1.00 91.62 71 GLU A C 1
ATOM 595 O O . GLU A 1 71 ? -11.782 -5.099 6.942 1.00 91.62 71 GLU A O 1
ATOM 600 N N . TYR A 1 72 ? -11.096 -3.231 5.899 1.00 92.56 72 TYR A N 1
ATOM 601 C CA . TYR A 1 72 ? -10.367 -2.660 7.018 1.00 92.56 72 TYR A CA 1
ATOM 602 C C . TYR A 1 72 ? -11.153 -1.492 7.601 1.00 92.56 72 TYR A C 1
ATOM 604 O O . TYR A 1 72 ? -11.784 -0.724 6.879 1.00 92.56 72 TYR A O 1
ATOM 612 N N . ASP A 1 73 ? -11.078 -1.341 8.916 1.00 91.19 73 ASP A N 1
ATOM 613 C CA . ASP A 1 73 ? -11.749 -0.266 9.643 1.00 91.19 73 ASP A CA 1
ATOM 614 C C . ASP A 1 73 ? -10.794 0.902 9.915 1.00 91.19 73 ASP A C 1
ATOM 616 O O . ASP A 1 73 ? -11.204 2.065 9.964 1.00 91.19 73 ASP A O 1
ATOM 620 N N . PHE A 1 74 ? -9.503 0.597 10.079 1.00 92.38 74 PHE A N 1
ATOM 621 C CA . PHE A 1 74 ? -8.501 1.574 10.482 1.00 92.38 74 PHE A CA 1
ATOM 622 C C . PHE A 1 74 ? -7.249 1.503 9.625 1.00 92.38 74 PHE A C 1
ATOM 624 O O . PHE A 1 74 ? -6.852 0.443 9.137 1.00 92.38 74 PHE A O 1
ATOM 631 N N . TYR A 1 75 ? -6.570 2.638 9.505 1.00 93.00 75 TYR A N 1
ATOM 632 C CA . TYR A 1 75 ? -5.240 2.693 8.923 1.00 93.00 75 TYR A CA 1
ATOM 633 C C . TYR A 1 75 ? -4.308 3.580 9.736 1.00 93.00 75 TYR A C 1
ATOM 635 O O . TYR A 1 75 ? -4.718 4.496 10.447 1.00 93.00 75 TYR A O 1
ATOM 643 N N . LYS A 1 76 ? -3.015 3.320 9.603 1.00 90.62 76 LYS A N 1
ATOM 644 C CA . LYS A 1 76 ? -1.965 4.010 10.337 1.00 90.62 76 LYS A CA 1
ATOM 645 C C . LYS A 1 76 ? -0.758 4.218 9.439 1.00 90.62 76 LYS A C 1
ATOM 647 O O . LYS A 1 76 ? -0.285 3.269 8.819 1.00 90.62 76 LYS A O 1
ATOM 652 N N . PHE A 1 77 ? -0.236 5.442 9.426 1.00 88.94 77 PHE A N 1
ATOM 653 C CA . PHE A 1 77 ? 1.042 5.764 8.796 1.00 88.94 77 PHE A CA 1
ATOM 654 C C . PHE A 1 77 ? 2.084 6.125 9.851 1.00 88.94 77 PHE A C 1
ATOM 656 O O . PHE A 1 77 ? 1.856 7.005 10.678 1.00 88.94 77 PHE A O 1
ATOM 663 N N . GLU A 1 78 ? 3.244 5.478 9.791 1.00 87.00 78 GLU A N 1
ATOM 664 C CA . GLU A 1 78 ? 4.396 5.795 10.637 1.00 87.00 78 GLU A CA 1
ATOM 665 C C . GLU A 1 78 ? 5.616 6.093 9.784 1.00 87.00 78 GLU A C 1
ATOM 667 O O . GLU A 1 78 ? 6.117 5.215 9.088 1.00 87.00 78 GLU A O 1
ATOM 672 N N . THR A 1 79 ? 6.158 7.298 9.898 1.00 83.69 79 THR A N 1
ATOM 673 C CA . THR A 1 79 ? 7.419 7.654 9.244 1.00 83.69 79 THR A CA 1
ATOM 674 C C . THR A 1 79 ? 8.561 7.502 10.242 1.00 83.69 79 THR A C 1
ATOM 676 O O . THR A 1 79 ? 8.590 8.169 11.275 1.00 83.69 79 THR A O 1
ATOM 679 N N . LYS A 1 80 ? 9.526 6.628 9.942 1.00 79.50 80 LYS A N 1
ATOM 680 C CA . LYS A 1 80 ? 10.756 6.450 10.726 1.00 79.50 80 LYS A CA 1
ATOM 681 C C . LYS A 1 80 ? 11.967 6.510 9.800 1.00 79.50 80 LYS A C 1
ATOM 683 O O . LYS A 1 80 ? 12.242 5.573 9.050 1.00 79.50 80 LYS A O 1
ATOM 688 N N . ARG A 1 81 ? 12.752 7.587 9.914 1.00 79.06 81 ARG A N 1
ATOM 689 C CA . ARG A 1 81 ? 13.953 7.824 9.090 1.00 79.06 81 ARG A CA 1
ATOM 690 C C . ARG A 1 81 ? 13.613 7.731 7.591 1.00 79.06 81 ARG A C 1
ATOM 692 O O . ARG A 1 81 ? 12.772 8.480 7.119 1.00 79.06 81 ARG A O 1
ATOM 699 N N . ALA A 1 82 ? 14.244 6.806 6.863 1.00 80.50 82 ALA A N 1
ATOM 700 C CA . ALA A 1 82 ? 14.095 6.609 5.420 1.00 80.50 82 ALA A CA 1
ATOM 701 C C . ALA A 1 82 ? 12.989 5.602 5.033 1.00 80.50 82 ALA A C 1
ATOM 703 O O . ALA A 1 82 ? 12.980 5.086 3.913 1.00 80.50 82 ALA A O 1
ATOM 704 N N . ARG A 1 83 ? 12.080 5.264 5.955 1.00 82.75 83 ARG A N 1
ATOM 705 C CA . ARG A 1 83 ? 10.944 4.374 5.688 1.00 82.75 83 ARG A CA 1
ATOM 706 C C . ARG A 1 83 ? 9.659 4.963 6.236 1.00 82.75 83 ARG A C 1
ATOM 708 O O . ARG A 1 83 ? 9.658 5.572 7.306 1.00 82.75 83 ARG A O 1
ATOM 715 N N . ALA A 1 84 ? 8.575 4.719 5.517 1.00 88.19 84 ALA A N 1
ATOM 716 C CA . ALA A 1 84 ? 7.233 4.923 6.026 1.00 88.19 84 ALA A CA 1
ATOM 717 C C . ALA A 1 84 ? 6.493 3.594 6.032 1.00 88.19 84 ALA A C 1
ATOM 719 O O . ALA A 1 84 ? 6.509 2.888 5.034 1.00 88.19 84 ALA A O 1
ATOM 720 N N . THR A 1 85 ? 5.842 3.259 7.133 1.00 90.62 85 THR A N 1
ATOM 721 C CA . THR A 1 85 ? 5.021 2.057 7.259 1.00 90.62 85 THR A CA 1
ATOM 722 C C . THR A 1 85 ? 3.559 2.447 7.093 1.00 90.62 85 THR A C 1
ATOM 724 O O . THR A 1 85 ? 3.118 3.407 7.726 1.00 90.62 85 THR A O 1
ATOM 727 N N . LEU A 1 86 ? 2.807 1.699 6.290 1.00 92.25 86 LEU A N 1
ATOM 728 C CA . LEU A 1 86 ? 1.347 1.674 6.347 1.00 92.25 86 LEU A CA 1
ATOM 729 C C . LEU A 1 86 ? 0.914 0.384 7.024 1.00 92.25 86 LEU A C 1
ATOM 731 O O . LEU A 1 86 ? 1.342 -0.696 6.617 1.00 92.25 86 LEU A O 1
ATOM 735 N N . THR A 1 87 ? 0.022 0.503 7.998 1.00 92.19 87 THR A N 1
ATOM 736 C CA . THR A 1 87 ? -0.683 -0.639 8.571 1.00 92.19 87 THR A CA 1
ATOM 737 C C . THR A 1 87 ? -2.184 -0.427 8.451 1.00 92.19 87 THR A C 1
ATOM 739 O O . THR A 1 87 ? -2.680 0.643 8.794 1.00 92.19 87 THR A O 1
ATOM 742 N N . LEU A 1 88 ? -2.885 -1.436 7.947 1.00 92.44 88 LEU A N 1
ATOM 743 C CA . LEU A 1 88 ? -4.340 -1.525 7.887 1.00 92.44 88 LEU A CA 1
ATOM 744 C C . LEU A 1 88 ? -4.804 -2.498 8.965 1.00 92.44 88 LEU A C 1
ATOM 746 O O . LEU A 1 88 ? -4.205 -3.564 9.097 1.00 92.44 88 LEU A O 1
ATOM 750 N N . TYR A 1 89 ? -5.853 -2.150 9.701 1.00 91.25 89 TYR A N 1
ATOM 751 C CA . TYR A 1 89 ? -6.400 -2.964 10.783 1.00 91.25 89 TYR A CA 1
ATOM 752 C C . TYR A 1 89 ? -7.885 -3.228 10.561 1.00 91.25 89 TYR A C 1
ATOM 754 O O . TYR A 1 89 ? -8.638 -2.331 10.175 1.00 91.25 89 TYR A O 1
ATOM 762 N N . LYS A 1 90 ? -8.294 -4.457 10.847 1.00 89.75 90 LYS A N 1
ATOM 763 C CA . LYS A 1 90 ? -9.688 -4.847 11.029 1.00 89.75 90 LYS A CA 1
ATOM 764 C C . LYS A 1 90 ? -10.074 -4.724 12.505 1.00 89.75 90 LYS A C 1
ATOM 766 O O . LYS A 1 90 ? -9.213 -4.765 13.386 1.00 89.75 90 LYS A O 1
ATOM 771 N N . LYS A 1 91 ? -11.373 -4.620 12.789 1.00 82.19 91 LYS A N 1
ATOM 772 C CA . LYS A 1 91 ? -11.924 -4.616 14.160 1.00 82.19 91 LYS A CA 1
ATOM 773 C C . LYS A 1 91 ? -11.573 -5.845 14.996 1.00 82.19 91 LYS A C 1
ATOM 775 O O . LYS A 1 91 ? -11.469 -5.727 16.212 1.00 82.19 91 LYS A O 1
ATOM 780 N N . ASP A 1 92 ? -11.402 -7.003 14.370 1.00 82.75 92 ASP A N 1
ATOM 781 C CA . ASP A 1 92 ? -11.070 -8.269 15.039 1.00 82.75 92 ASP A CA 1
ATOM 782 C C . ASP A 1 92 ? -9.586 -8.386 15.444 1.00 82.75 92 ASP A C 1
ATOM 784 O O . ASP A 1 92 ? -9.180 -9.384 16.037 1.00 82.75 92 ASP A O 1
ATOM 788 N N . GLY A 1 93 ? -8.777 -7.359 15.163 1.00 80.31 93 GLY A N 1
ATOM 789 C CA . GLY A 1 93 ? -7.347 -7.340 15.458 1.00 80.31 93 GLY A CA 1
ATOM 790 C C . GLY A 1 93 ? -6.474 -7.902 14.335 1.00 80.31 93 GLY A C 1
ATOM 791 O O . GLY A 1 93 ? -5.244 -7.851 14.446 1.00 80.31 93 GLY A O 1
ATOM 792 N N . GLU A 1 94 ? -7.057 -8.387 13.232 1.00 86.94 94 GLU A N 1
ATOM 793 C CA . GLU A 1 94 ? -6.280 -8.687 12.036 1.00 86.94 94 GLU A CA 1
ATOM 794 C C . GLU A 1 94 ? -5.671 -7.413 11.445 1.00 86.94 94 GLU A C 1
ATOM 796 O O . GLU A 1 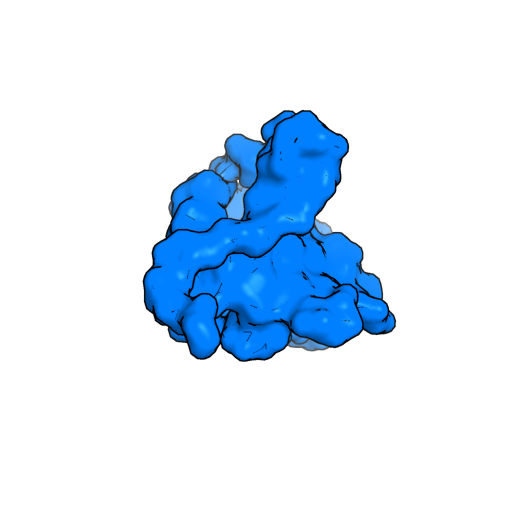94 ? -6.266 -6.333 11.449 1.00 86.94 94 GLU A O 1
ATOM 801 N N . TYR A 1 95 ? -4.467 -7.535 10.893 1.00 90.00 95 TYR A N 1
ATOM 802 C CA . TYR A 1 95 ? -3.773 -6.421 10.284 1.00 90.00 95 TYR A CA 1
ATOM 803 C C . TYR A 1 95 ? -2.937 -6.834 9.078 1.00 90.00 95 TYR A C 1
ATOM 805 O O . TYR A 1 95 ? -2.499 -7.976 8.907 1.00 90.00 95 TYR A O 1
ATOM 813 N N . PHE A 1 96 ? -2.694 -5.845 8.231 1.00 91.44 96 PHE A N 1
ATOM 814 C CA . PHE A 1 96 ? -1.792 -5.926 7.098 1.00 91.44 96 PHE A CA 1
ATOM 815 C C . PHE A 1 96 ? -0.817 -4.759 7.154 1.00 91.44 96 PHE A C 1
ATOM 817 O O . PHE A 1 96 ? -1.233 -3.625 7.369 1.00 91.44 96 PHE A O 1
ATOM 824 N N . SER A 1 97 ? 0.475 -5.018 6.952 1.00 91.94 97 SER A N 1
ATOM 825 C CA . SER A 1 97 ? 1.502 -3.978 7.032 1.00 91.94 97 SER A CA 1
ATOM 826 C C . SER A 1 97 ? 2.497 -4.036 5.878 1.00 91.94 97 SER A C 1
ATOM 828 O O . SER A 1 97 ? 2.949 -5.111 5.462 1.00 91.94 97 SER A O 1
ATOM 830 N N . LEU A 1 98 ? 2.876 -2.853 5.397 1.00 92.69 98 LEU A N 1
ATOM 831 C CA . LEU A 1 98 ? 3.884 -2.652 4.363 1.00 92.69 98 LEU A CA 1
ATOM 832 C C . LEU A 1 98 ? 4.766 -1.439 4.656 1.00 92.69 98 LEU A C 1
ATOM 834 O O . LEU A 1 98 ? 4.349 -0.511 5.343 1.00 92.69 98 LEU A O 1
ATOM 838 N N . ASP A 1 99 ? 5.964 -1.435 4.076 1.00 91.31 99 ASP A N 1
ATOM 839 C CA . ASP A 1 99 ? 6.864 -0.287 4.059 1.00 91.31 99 ASP A CA 1
ATOM 840 C C . ASP A 1 99 ? 6.943 0.330 2.666 1.00 91.31 99 ASP A C 1
ATOM 842 O O . ASP A 1 99 ? 7.169 -0.358 1.668 1.00 91.31 99 ASP A O 1
ATOM 846 N N . TYR A 1 100 ? 6.893 1.652 2.631 1.00 88.81 100 TYR A N 1
ATOM 847 C CA . TYR A 1 100 ? 7.358 2.466 1.528 1.00 88.81 100 TYR A CA 1
ATOM 848 C C . TYR A 1 100 ? 8.820 2.866 1.718 1.00 88.81 100 TYR A C 1
ATOM 850 O O . TYR A 1 100 ? 9.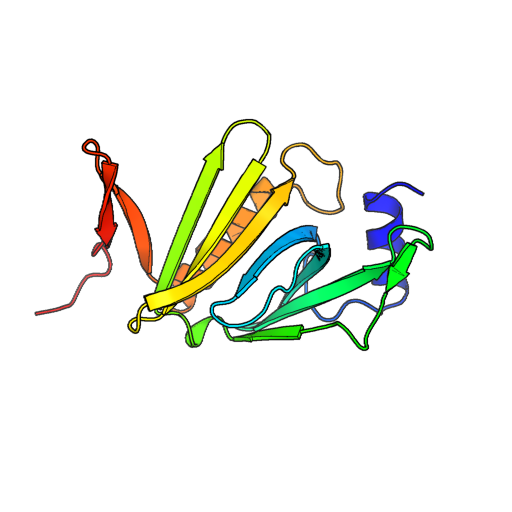306 3.082 2.837 1.00 88.81 100 TYR A O 1
ATOM 858 N N . MET A 1 101 ? 9.515 3.038 0.595 1.00 82.25 101 MET A N 1
ATOM 859 C CA . MET A 1 101 ? 10.879 3.557 0.569 1.00 82.25 101 MET A CA 1
ATOM 860 C C . MET A 1 101 ? 10.866 5.056 0.266 1.00 82.25 101 MET A C 1
ATOM 862 O O . MET A 1 101 ? 10.609 5.482 -0.861 1.00 82.25 101 MET A O 1
ATOM 866 N N . ILE A 1 102 ? 11.162 5.859 1.283 1.00 81.75 102 ILE A N 1
ATOM 867 C CA . ILE A 1 102 ? 11.221 7.325 1.194 1.00 81.75 102 ILE A CA 1
ATOM 868 C C . ILE A 1 102 ? 12.432 7.743 0.354 1.00 81.75 102 ILE A C 1
ATOM 870 O O . ILE A 1 102 ? 13.481 7.094 0.398 1.00 81.75 102 ILE A O 1
ATOM 874 N N . GLY A 1 103 ? 12.292 8.822 -0.421 1.00 75.06 103 GLY A N 1
ATOM 875 C CA . GLY A 1 103 ? 13.394 9.389 -1.210 1.00 75.06 103 GLY A CA 1
ATOM 876 C C . GLY A 1 103 ? 13.874 8.522 -2.381 1.00 75.06 103 GLY A C 1
ATOM 877 O O . GLY A 1 103 ? 14.904 8.818 -2.992 1.00 75.06 103 GLY A O 1
ATOM 878 N N . THR A 1 104 ? 13.148 7.454 -2.722 1.00 76.94 104 THR A N 1
ATOM 879 C CA . THR A 1 104 ? 13.441 6.665 -3.921 1.00 76.94 104 THR A CA 1
ATOM 880 C C . THR A 1 104 ? 12.836 7.327 -5.155 1.00 76.94 104 THR A C 1
ATOM 882 O O . THR A 1 104 ? 11.689 7.769 -5.162 1.00 76.94 104 THR A O 1
ATOM 885 N N . LYS A 1 105 ? 13.637 7.439 -6.221 1.00 77.00 105 LYS A N 1
ATOM 886 C CA . LYS A 1 105 ? 13.190 8.016 -7.493 1.00 77.00 105 LYS A CA 1
ATOM 887 C C . LYS A 1 105 ? 12.336 6.990 -8.231 1.00 77.00 105 LYS A C 1
ATOM 889 O O . LYS A 1 105 ? 12.866 6.145 -8.946 1.00 77.00 105 LYS A O 1
ATOM 894 N N . GLU A 1 106 ? 11.027 7.076 -8.046 1.00 75.25 106 GLU A N 1
ATOM 895 C CA . GLU A 1 106 ? 10.028 6.270 -8.751 1.00 75.25 106 GLU A CA 1
ATOM 896 C C . GLU A 1 106 ? 9.242 7.130 -9.757 1.00 75.25 106 GLU A C 1
ATOM 898 O O . GLU A 1 106 ? 9.608 8.272 -10.052 1.00 75.25 106 GLU A O 1
ATOM 903 N N . THR A 1 107 ? 8.177 6.582 -10.348 1.00 71.69 107 THR A N 1
ATOM 904 C CA . THR A 1 107 ? 7.282 7.354 -11.229 1.00 71.69 107 THR A CA 1
ATOM 905 C C . THR A 1 107 ? 6.484 8.424 -10.490 1.00 71.69 107 THR A C 1
ATOM 907 O O . THR A 1 107 ? 6.134 9.435 -11.091 1.00 71.69 107 THR A O 1
ATOM 910 N N . PHE A 1 108 ? 6.212 8.199 -9.208 1.00 73.81 108 PHE A N 1
ATOM 911 C CA . PHE A 1 108 ? 5.530 9.110 -8.296 1.00 73.81 108 PHE A CA 1
ATOM 912 C C . PHE A 1 108 ? 6.317 9.110 -6.990 1.00 73.81 108 PHE A C 1
ATOM 914 O O . PHE A 1 108 ? 6.802 8.049 -6.597 1.00 73.81 108 PHE A O 1
ATOM 921 N N . ALA A 1 109 ? 6.463 10.265 -6.339 1.00 74.38 109 ALA A N 1
ATOM 922 C CA . ALA A 1 109 ? 7.122 10.300 -5.042 1.00 74.38 109 ALA A CA 1
ATOM 923 C C . ALA A 1 109 ? 6.336 9.436 -4.045 1.00 74.38 109 ALA A C 1
ATOM 925 O O . ALA A 1 109 ? 5.101 9.374 -4.080 1.00 74.38 109 ALA A O 1
ATOM 926 N N . THR A 1 110 ? 7.061 8.732 -3.182 1.00 74.44 110 THR A N 1
ATOM 927 C CA . THR A 1 110 ? 6.482 7.856 -2.161 1.00 74.44 110 THR A CA 1
ATOM 928 C C . THR A 1 110 ? 5.474 8.611 -1.296 1.00 74.44 110 THR A C 1
ATOM 930 O O . THR A 1 110 ? 4.385 8.116 -1.017 1.00 74.44 110 THR A O 1
ATOM 933 N N . GLU A 1 111 ? 5.824 9.835 -0.932 1.00 77.38 111 GLU A N 1
ATOM 934 C CA . GLU A 1 111 ? 5.072 10.737 -0.076 1.00 77.38 111 GLU A CA 1
ATOM 935 C C . GLU A 1 111 ? 3.745 11.141 -0.735 1.00 77.38 111 GLU A C 1
ATOM 937 O O . GLU A 1 111 ? 2.687 10.999 -0.119 1.00 77.38 111 GLU A O 1
ATOM 942 N N . ASP A 1 112 ? 3.779 11.512 -2.020 1.00 81.69 112 ASP A N 1
ATOM 943 C CA . ASP A 1 112 ? 2.579 11.830 -2.806 1.00 81.69 112 ASP A CA 1
ATOM 944 C C . ASP A 1 112 ? 1.630 10.627 -2.888 1.00 81.69 112 ASP A C 1
ATOM 946 O O . ASP A 1 112 ? 0.402 10.763 -2.858 1.00 81.69 112 ASP A O 1
ATOM 950 N N . ASN A 1 113 ? 2.191 9.421 -3.012 1.00 80.75 113 ASN A N 1
ATOM 951 C CA . ASN A 1 113 ? 1.405 8.195 -3.036 1.00 80.75 113 ASN A CA 1
ATOM 952 C C . ASN A 1 113 ? 0.768 7.893 -1.681 1.00 80.75 113 ASN A C 1
ATOM 954 O O . ASN A 1 113 ? -0.410 7.539 -1.648 1.00 80.75 113 ASN A O 1
ATOM 958 N N . MET A 1 114 ? 1.503 8.062 -0.582 1.00 85.25 114 MET A N 1
ATOM 959 C CA . MET A 1 114 ? 0.971 7.875 0.768 1.00 85.25 114 MET A CA 1
ATOM 960 C C . MET A 1 114 ? -0.156 8.861 1.076 1.00 85.25 114 MET A C 1
ATOM 962 O O . MET A 1 114 ? -1.217 8.439 1.529 1.00 85.25 114 MET A O 1
ATOM 966 N N . GLU A 1 115 ? 0.037 10.154 0.795 1.00 86.56 115 GLU A N 1
ATOM 967 C CA . GLU A 1 115 ? -0.987 11.179 1.027 1.00 86.56 115 GLU A CA 1
ATOM 968 C C . GLU A 1 115 ? -2.257 10.878 0.225 1.00 86.56 115 GLU A C 1
ATOM 970 O O . GLU A 1 115 ? -3.379 1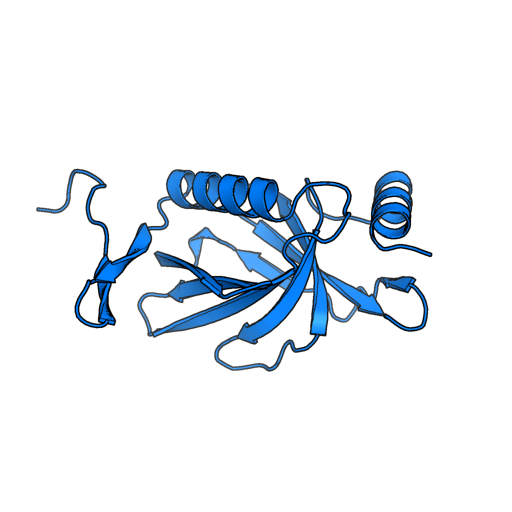0.969 0.723 1.00 86.56 115 GLU A O 1
ATOM 975 N N . ARG A 1 116 ? -2.090 10.457 -1.028 1.00 87.19 116 ARG A N 1
ATOM 976 C CA . ARG A 1 116 ? -3.203 10.065 -1.888 1.00 87.19 116 ARG A CA 1
ATOM 977 C C . ARG A 1 116 ? -3.940 8.832 -1.369 1.00 87.19 116 ARG A C 1
ATOM 979 O O . ARG A 1 116 ? -5.163 8.784 -1.461 1.00 87.19 116 ARG A O 1
ATOM 986 N N . ILE A 1 117 ? -3.215 7.832 -0.878 1.00 89.25 117 ILE A N 1
ATOM 987 C CA . ILE A 1 117 ? -3.812 6.626 -0.300 1.00 89.25 117 ILE A CA 1
ATOM 988 C C . ILE A 1 117 ? -4.577 6.977 0.973 1.00 89.25 117 ILE A C 1
ATOM 990 O O . ILE A 1 117 ? -5.712 6.538 1.109 1.00 89.25 117 ILE A O 1
ATOM 994 N N . ALA A 1 118 ? -4.021 7.833 1.835 1.00 89.88 118 ALA A N 1
ATOM 995 C CA . ALA A 1 118 ? -4.723 8.349 3.009 1.00 89.88 118 ALA A CA 1
ATOM 996 C C . ALA A 1 118 ? -6.052 9.016 2.618 1.00 89.88 118 ALA A C 1
ATOM 998 O O . ALA A 1 118 ? -7.099 8.618 3.111 1.00 89.88 118 ALA A O 1
ATOM 999 N N . LYS A 1 119 ? -6.037 9.926 1.632 1.00 89.88 119 LYS A N 1
ATOM 1000 C CA . LYS A 1 119 ? -7.264 10.558 1.108 1.00 89.88 119 LYS A CA 1
ATOM 1001 C C . LYS A 1 119 ? -8.274 9.542 0.566 1.00 89.88 119 LYS A C 1
ATOM 1003 O O . LYS A 1 119 ? -9.474 9.725 0.735 1.00 89.88 119 LYS A O 1
ATOM 1008 N N . CYS A 1 120 ? -7.804 8.489 -0.105 1.00 89.94 120 CYS A N 1
ATOM 1009 C CA . CYS A 1 120 ? -8.670 7.419 -0.599 1.00 89.94 120 CYS A CA 1
ATOM 1010 C C . CYS A 1 120 ? -9.310 6.642 0.555 1.00 89.94 120 CYS A C 1
ATOM 1012 O O . CYS A 1 120 ? -10.495 6.345 0.501 1.00 89.94 120 CYS A O 1
ATOM 1014 N N . PHE A 1 121 ? -8.540 6.328 1.594 1.00 92.75 121 PHE A N 1
ATOM 1015 C CA . PHE A 1 121 ? -9.036 5.643 2.783 1.00 92.75 121 PHE A CA 1
ATOM 1016 C C . PHE A 1 121 ? -10.054 6.482 3.541 1.00 92.75 121 PHE A C 1
ATOM 1018 O O . PHE A 1 121 ? -11.136 5.979 3.831 1.00 92.75 121 PHE A O 1
ATOM 1025 N N . ASP A 1 122 ? -9.772 7.767 3.747 1.00 90.75 122 ASP A N 1
ATOM 1026 C CA . ASP A 1 122 ? -10.713 8.694 4.374 1.00 90.75 122 ASP A CA 1
ATOM 1027 C C . ASP A 1 122 ? -12.032 8.763 3.576 1.00 90.75 122 ASP A C 1
ATOM 1029 O O . ASP A 1 122 ? -13.116 8.711 4.153 1.00 90.75 122 ASP A O 1
ATOM 1033 N N . ALA A 1 123 ? -11.958 8.810 2.238 1.00 90.56 123 ALA A N 1
ATOM 1034 C CA . ALA A 1 123 ? -13.137 8.819 1.366 1.00 90.56 123 ALA A CA 1
ATOM 1035 C C . ALA A 1 123 ? -13.928 7.497 1.385 1.00 90.56 123 ALA A C 1
ATOM 1037 O O . ALA A 1 123 ? -15.128 7.499 1.119 1.00 90.56 123 ALA A O 1
ATOM 1038 N N . LEU A 1 124 ? -13.268 6.381 1.698 1.00 90.31 124 LEU A N 1
ATOM 1039 C CA . LEU A 1 124 ? -13.887 5.063 1.863 1.00 90.31 124 LEU A CA 1
ATOM 1040 C C . LEU A 1 124 ? -14.406 4.827 3.292 1.00 90.31 124 LEU A C 1
ATOM 1042 O O . LEU A 1 124 ? -14.965 3.767 3.559 1.00 90.31 124 LEU A O 1
ATOM 1046 N N . GLY A 1 125 ? -14.238 5.798 4.197 1.00 89.56 125 GLY A N 1
ATOM 1047 C CA . GLY A 1 125 ? -14.695 5.711 5.583 1.00 89.56 125 GLY A CA 1
ATOM 1048 C C . GLY A 1 125 ? -13.740 4.976 6.524 1.00 89.56 125 GLY A C 1
ATOM 1049 O O . GLY A 1 125 ? -14.124 4.676 7.649 1.00 89.56 125 GLY A O 1
ATOM 1050 N N . LEU A 1 126 ? -12.503 4.696 6.101 1.00 92.06 126 LEU A N 1
ATOM 1051 C CA . LEU A 1 126 ? -11.484 4.146 6.993 1.00 92.06 126 LEU A CA 1
ATOM 1052 C C . LEU A 1 126 ? -10.986 5.240 7.935 1.00 92.06 126 LEU A C 1
ATOM 1054 O O . LEU A 1 126 ? -10.735 6.375 7.526 1.00 92.06 126 LEU A O 1
ATOM 1058 N N . HIS A 1 127 ? -10.767 4.881 9.195 1.00 89.56 127 HIS A N 1
ATOM 1059 C CA . HIS A 1 127 ? -10.358 5.839 10.211 1.00 89.56 127 HIS A CA 1
ATOM 1060 C C . HIS A 1 127 ? -8.847 5.814 10.436 1.00 89.56 127 HIS A C 1
ATOM 1062 O O . HIS A 1 127 ? -8.243 4.775 10.718 1.00 89.56 127 HIS A O 1
ATOM 1068 N N . LYS A 1 128 ? -8.220 6.987 10.359 1.00 89.62 128 LYS A N 1
ATOM 1069 C CA . LYS A 1 128 ? -6.807 7.135 10.693 1.00 89.62 128 LYS A CA 1
ATOM 1070 C C . LYS A 1 128 ? -6.586 6.970 12.199 1.00 89.62 128 LYS A C 1
ATOM 1072 O O . LYS A 1 128 ? -7.221 7.654 13.002 1.00 89.62 128 LYS A O 1
ATOM 1077 N N . MET A 1 129 ? -5.642 6.115 12.578 1.00 86.19 129 MET A N 1
ATOM 1078 C CA . MET A 1 129 ? -5.144 6.021 13.951 1.00 86.19 129 MET A CA 1
ATOM 1079 C C . MET A 1 129 ? -4.068 7.081 14.199 1.00 86.19 129 MET A C 1
ATOM 1081 O O . MET A 1 129 ? -3.154 7.247 13.383 1.00 86.19 129 MET A O 1
ATOM 1085 N N . GLU A 1 130 ? -4.139 7.765 15.340 1.00 75.94 130 GLU A N 1
ATOM 1086 C CA . GLU A 1 130 ? -3.127 8.731 15.776 1.00 75.94 130 GLU A CA 1
ATOM 1087 C C . GLU A 1 130 ? -2.362 8.223 17.004 1.00 75.94 130 GLU A C 1
ATOM 1089 O O . GLU A 1 130 ? -2.907 7.520 17.856 1.00 75.94 130 GLU A O 1
ATOM 1094 N N . VAL A 1 131 ? -1.073 8.573 17.073 1.00 62.44 131 VAL A N 1
ATOM 1095 C CA . VAL A 1 131 ? -0.228 8.328 18.251 1.00 62.44 131 VAL A CA 1
ATOM 1096 C C . VAL A 1 131 ? -0.602 9.366 19.309 1.00 62.44 131 VAL A C 1
ATOM 1098 O O . VAL A 1 131 ? -0.455 10.566 19.055 1.00 62.44 131 VAL A O 1
ATOM 1101 N N . ARG A 1 132 ? -1.013 8.952 20.506 1.00 55.03 132 ARG A N 1
ATOM 1102 C CA . ARG A 1 132 ? -1.045 9.853 21.662 1.00 55.03 132 ARG A CA 1
ATOM 1103 C C . ARG A 1 132 ? 0.368 10.134 22.170 1.00 55.03 132 ARG A C 1
ATOM 1105 O O . ARG A 1 132 ? 1.295 9.350 21.991 1.00 55.03 132 ARG A O 1
ATOM 1112 N N . LYS A 1 133 ? 0.543 11.270 22.852 1.00 48.78 133 LYS A N 1
ATOM 1113 C CA . LYS A 1 133 ? 1.836 11.692 23.429 1.00 48.78 133 LYS A CA 1
ATOM 1114 C C . LYS A 1 133 ? 2.409 10.716 24.473 1.00 48.78 133 LYS A C 1
ATOM 1116 O O . LYS A 1 133 ? 3.596 10.805 24.763 1.00 48.78 133 LYS A O 1
ATOM 1121 N N . ASP A 1 134 ? 1.595 9.817 25.015 1.00 53.03 134 ASP A N 1
ATOM 1122 C CA . ASP A 1 134 ? 1.966 8.747 25.954 1.00 53.03 134 ASP A CA 1
ATOM 1123 C C . ASP A 1 134 ? 2.376 7.432 25.254 1.00 53.03 134 ASP A C 1
ATOM 1125 O O . ASP A 1 134 ? 2.834 6.500 25.910 1.00 53.03 134 ASP A O 1
ATOM 1129 N N . GLY A 1 135 ? 2.282 7.368 23.921 1.00 51.50 135 GLY A N 1
ATOM 1130 C CA . GLY A 1 135 ? 2.584 6.178 23.127 1.00 51.50 135 GLY A CA 1
ATOM 1131 C C . GLY A 1 135 ? 1.397 5.233 22.929 1.00 51.50 135 GLY A C 1
ATOM 1132 O O . GLY A 1 135 ? 1.545 4.250 22.197 1.00 51.50 135 GLY A O 1
ATOM 1133 N N . GLU A 1 136 ? 0.232 5.528 23.514 1.00 50.53 136 GLU A N 1
ATOM 1134 C CA . GLU A 1 136 ? -1.004 4.795 23.244 1.00 50.53 136 GLU A CA 1
ATOM 1135 C C . GLU A 1 136 ? -1.630 5.242 21.915 1.00 50.53 136 GLU A C 1
ATOM 1137 O O . GLU A 1 136 ? -1.407 6.352 21.432 1.00 50.53 136 GLU A O 1
ATOM 1142 N N . TRP A 1 137 ? -2.384 4.358 21.264 1.00 59.56 137 TRP A N 1
ATOM 1143 C CA . TRP A 1 137 ? -3.024 4.658 19.981 1.00 59.56 137 TRP A CA 1
ATOM 1144 C C . TRP A 1 137 ? -4.494 4.957 20.194 1.00 59.56 137 TRP A C 1
ATOM 1146 O O . TRP A 1 137 ? -5.199 4.158 20.804 1.00 59.56 137 TRP A O 1
ATOM 1156 N N . GLU A 1 138 ? -4.966 6.067 19.633 1.00 57.53 138 GLU A N 1
ATOM 1157 C CA . GLU A 1 138 ? -6.382 6.407 19.656 1.00 57.53 138 GLU A CA 1
ATOM 1158 C C . GLU A 1 138 ? -6.959 6.662 18.275 1.00 57.53 138 GLU A C 1
ATOM 1160 O O . GLU A 1 138 ? -6.287 7.089 17.330 1.00 57.53 138 GLU A O 1
ATOM 1165 N N . PHE A 1 139 ? -8.258 6.396 18.186 1.00 58.81 139 PHE A N 1
ATOM 1166 C CA . PHE A 1 139 ? -9.071 6.718 17.032 1.00 58.81 139 PHE A CA 1
ATOM 1167 C C . PHE A 1 139 ? -9.243 8.231 16.939 1.00 58.81 139 PHE A C 1
ATOM 1169 O O . PHE A 1 139 ? -9.743 8.864 17.870 1.00 58.81 139 PHE A O 1
ATOM 1176 N N . ASN A 1 140 ? -8.897 8.820 15.795 1.00 50.31 140 ASN A N 1
ATOM 1177 C CA . ASN A 1 140 ? -9.324 10.184 15.523 1.00 50.31 140 ASN A CA 1
ATOM 1178 C C . ASN A 1 140 ? -10.808 10.159 15.118 1.00 50.31 140 ASN A C 1
ATOM 1180 O O . ASN A 1 140 ? -11.155 9.948 13.957 1.00 50.31 140 ASN A O 1
ATOM 1184 N N . SER A 1 141 ? -11.700 10.367 16.088 1.00 45.44 141 SER A N 1
ATOM 1185 C CA . SER A 1 141 ? -13.156 10.412 15.898 1.00 45.44 141 SER A CA 1
ATOM 1186 C C . SER A 1 141 ? -13.664 11.723 15.279 1.00 45.44 141 SER A C 1
ATOM 1188 O O . SER A 1 141 ? -14.851 12.031 15.363 1.00 45.44 141 SER A O 1
ATOM 1190 N N . ARG A 1 142 ? -12.822 12.511 14.588 1.00 41.66 142 ARG A N 1
ATOM 1191 C CA . ARG A 1 142 ? -13.283 13.718 13.867 1.00 41.66 142 ARG A CA 1
ATOM 1192 C C . ARG A 1 142 ? -14.222 13.445 12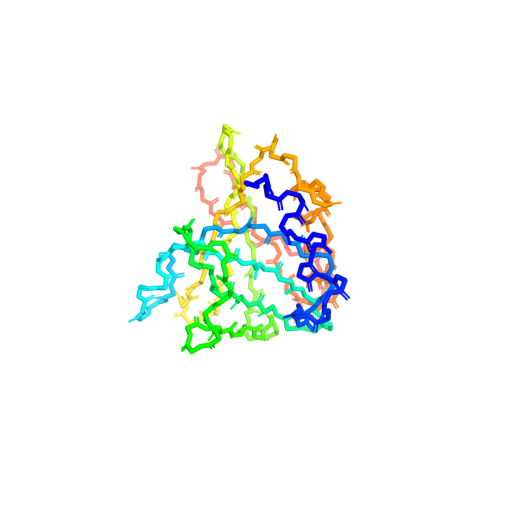.682 1.00 41.66 142 ARG A C 1
ATOM 1194 O O . ARG A 1 142 ? -14.638 14.395 12.017 1.00 41.66 142 ARG A O 1
ATOM 1201 N N . ALA A 1 143 ? -14.636 12.202 12.451 1.00 41.91 143 ALA A N 1
ATOM 1202 C CA . ALA A 1 143 ? -15.869 11.921 11.730 1.00 41.91 143 ALA A CA 1
ATOM 1203 C C . ALA A 1 143 ? -17.060 12.203 12.664 1.00 41.91 143 ALA A C 1
ATOM 1205 O O . ALA A 1 143 ? -17.427 11.383 13.500 1.00 41.91 143 ALA A O 1
ATOM 1206 N N . LYS A 1 144 ? -17.635 13.406 12.543 1.00 37.72 144 LYS A N 1
ATOM 1207 C CA . LYS A 1 144 ? -18.905 13.785 13.178 1.00 37.72 144 LYS A CA 1
ATOM 1208 C C . LYS A 1 144 ? -19.926 12.645 13.060 1.00 37.72 144 LYS A C 1
ATOM 1210 O O . LYS A 1 144 ? -20.333 12.325 11.948 1.00 37.72 144 LYS A O 1
ATOM 1215 N N . GLY A 1 145 ? -20.398 12.146 14.200 1.00 38.53 145 GLY A N 1
ATOM 1216 C CA . GLY A 1 145 ? -21.623 11.351 14.284 1.00 38.53 145 GLY A CA 1
ATOM 1217 C C . GLY A 1 145 ? -21.418 9.899 14.695 1.00 38.53 145 GLY A C 1
ATOM 1218 O O . GLY A 1 145 ? -21.644 9.005 13.894 1.00 38.53 145 GLY A O 1
ATOM 1219 N N . PHE A 1 146 ? -21.083 9.679 15.964 1.00 34.16 146 PHE A N 1
ATOM 1220 C CA . PHE A 1 146 ? -21.496 8.479 16.690 1.00 34.16 146 PHE A CA 1
ATOM 1221 C C . PHE A 1 146 ? -21.955 8.931 18.081 1.00 34.16 146 PHE A C 1
ATOM 1223 O O . PHE A 1 146 ? -21.131 9.220 18.946 1.00 34.16 146 PHE A O 1
ATOM 1230 N N . ASN A 1 147 ? -23.274 9.087 18.222 1.00 35.34 147 ASN A N 1
ATOM 1231 C CA . ASN A 1 147 ? -23.994 8.917 19.485 1.00 35.34 147 ASN A CA 1
ATOM 1232 C C . ASN A 1 147 ? -24.586 7.510 19.467 1.00 35.34 147 ASN A C 1
ATOM 1234 O O . ASN A 1 147 ? -25.020 7.104 18.362 1.00 35.34 147 ASN A O 1
#